Protein AF-A0A920INX7-F1 (afdb_monomer_lite)

Structure (mmCIF, N/CA/C/O backbone):
data_AF-A0A920INX7-F1
#
_entry.id   AF-A0A920INX7-F1
#
loop_
_atom_site.group_PDB
_atom_site.id
_atom_site.type_symbol
_atom_site.label_atom_id
_atom_site.label_alt_id
_atom_site.label_comp_id
_atom_site.label_asym_id
_atom_site.label_entity_id
_atom_site.label_seq_id
_atom_site.pdbx_PDB_ins_code
_atom_site.Cartn_x
_atom_site.Cartn_y
_atom_site.Cartn_z
_atom_site.occupancy
_atom_site.B_iso_or_equiv
_atom_site.auth_seq_id
_atom_site.auth_comp_id
_atom_site.auth_asym_id
_atom_site.auth_atom_id
_atom_site.pdbx_PDB_model_num
ATOM 1 N N . MET A 1 1 ? 13.309 -5.938 12.671 1.00 55.44 1 MET A N 1
ATOM 2 C CA . MET A 1 1 ? 12.929 -5.998 11.240 1.00 55.44 1 MET A CA 1
ATOM 3 C C . MET A 1 1 ? 14.194 -6.016 10.384 1.00 55.44 1 MET A C 1
ATOM 5 O O . MET A 1 1 ? 15.091 -5.231 10.662 1.00 55.44 1 MET A O 1
ATOM 9 N N . SER A 1 2 ? 14.327 -6.936 9.421 1.00 56.81 2 SER A N 1
ATOM 10 C CA . SER A 1 2 ? 15.466 -6.949 8.482 1.00 56.81 2 SER A CA 1
ATOM 11 C C . SER A 1 2 ? 15.243 -5.915 7.378 1.00 56.81 2 SER A C 1
ATOM 13 O O . SER A 1 2 ? 14.192 -5.948 6.739 1.00 56.81 2 SER A O 1
ATOM 15 N N . ASP A 1 3 ? 16.216 -5.042 7.141 1.00 67.50 3 ASP A N 1
ATOM 16 C CA . ASP A 1 3 ? 16.155 -4.001 6.107 1.00 67.50 3 ASP A CA 1
ATOM 17 C C . ASP A 1 3 ? 16.361 -4.604 4.696 1.00 67.50 3 ASP A C 1
ATOM 19 O O . ASP A 1 3 ? 17.246 -5.445 4.492 1.00 67.50 3 ASP A O 1
ATOM 23 N N . LEU A 1 4 ? 15.524 -4.229 3.721 1.00 61.97 4 LEU A N 1
ATOM 24 C CA . LEU A 1 4 ? 15.579 -4.727 2.340 1.00 61.97 4 LEU A CA 1
ATOM 25 C C . LEU A 1 4 ? 16.306 -3.718 1.446 1.00 61.97 4 LEU A C 1
ATOM 27 O O . LEU A 1 4 ? 15.807 -2.627 1.184 1.00 61.97 4 LEU A O 1
ATOM 31 N N . ARG A 1 5 ? 17.442 -4.117 0.863 1.00 67.44 5 ARG A N 1
ATOM 32 C CA . ARG A 1 5 ? 18.129 -3.295 -0.141 1.00 67.44 5 ARG A CA 1
ATOM 33 C C . ARG A 1 5 ? 17.500 -3.492 -1.513 1.00 67.44 5 ARG A C 1
ATOM 35 O O . ARG A 1 5 ? 17.738 -4.498 -2.182 1.00 67.44 5 ARG A O 1
ATOM 42 N N . PHE A 1 6 ? 16.749 -2.490 -1.962 1.00 66.12 6 PHE A N 1
ATOM 43 C CA . PHE A 1 6 ? 16.072 -2.514 -3.261 1.00 66.12 6 PHE A CA 1
ATOM 44 C C . PHE A 1 6 ? 17.027 -2.554 -4.463 1.00 66.12 6 PHE A C 1
ATOM 46 O O . PHE A 1 6 ? 16.656 -3.117 -5.489 1.00 66.12 6 PHE A O 1
ATOM 53 N N . HIS A 1 7 ? 18.250 -2.019 -4.349 1.00 64.44 7 HIS A N 1
ATOM 54 C CA . HIS A 1 7 ? 19.243 -2.080 -5.432 1.00 64.44 7 HIS A CA 1
ATOM 55 C C . HIS A 1 7 ? 19.757 -3.502 -5.682 1.00 64.44 7 HIS A C 1
ATOM 57 O O . HIS A 1 7 ? 19.948 -3.889 -6.828 1.00 64.44 7 HIS A O 1
ATOM 63 N N . THR A 1 8 ? 19.953 -4.291 -4.620 1.00 72.38 8 THR A N 1
ATOM 64 C CA . THR A 1 8 ? 20.521 -5.646 -4.716 1.00 72.38 8 THR A CA 1
ATOM 65 C C . THR A 1 8 ? 19.475 -6.749 -4.600 1.00 72.38 8 THR A C 1
ATOM 67 O O . THR A 1 8 ? 19.836 -7.914 -4.661 1.00 72.38 8 THR A O 1
ATOM 70 N N . HIS A 1 9 ? 18.199 -6.408 -4.388 1.00 68.94 9 HIS A N 1
ATOM 71 C CA . HIS A 1 9 ? 17.111 -7.364 -4.145 1.00 68.94 9 HIS A CA 1
ATOM 72 C C . HIS A 1 9 ? 17.380 -8.342 -2.984 1.00 68.94 9 HIS A C 1
ATOM 74 O O . HIS A 1 9 ? 16.836 -9.443 -2.948 1.00 68.94 9 HIS A O 1
ATOM 80 N N . CYS A 1 10 ? 18.188 -7.923 -2.004 1.00 73.50 10 CYS A N 1
ATOM 81 C CA . CYS A 1 10 ? 18.609 -8.765 -0.884 1.00 73.50 10 CYS A CA 1
ATOM 82 C C . CYS A 1 10 ? 18.267 -8.115 0.453 1.00 73.50 10 CYS A C 1
ATOM 84 O O . CYS A 1 10 ? 18.368 -6.895 0.617 1.00 73.50 10 CYS A O 1
ATOM 86 N N . ARG A 1 11 ? 17.924 -8.948 1.437 1.00 75.69 11 ARG A N 1
ATOM 87 C CA . ARG A 1 11 ? 17.850 -8.523 2.838 1.00 75.69 11 ARG A CA 1
ATOM 88 C C . ARG A 1 11 ? 19.258 -8.246 3.363 1.00 75.69 11 ARG A C 1
ATOM 90 O O . ARG A 1 11 ? 20.213 -8.924 2.980 1.00 75.69 11 ARG A O 1
ATOM 97 N N . ARG A 1 12 ? 19.395 -7.251 4.232 1.00 75.06 12 ARG A N 1
ATOM 98 C CA . ARG A 1 12 ? 20.608 -7.063 5.032 1.00 75.06 12 ARG A CA 1
ATOM 99 C C . ARG A 1 12 ? 20.649 -8.126 6.128 1.00 75.06 12 ARG A C 1
ATOM 101 O O . ARG A 1 12 ? 19.609 -8.551 6.625 1.00 75.06 12 ARG A O 1
ATOM 108 N N . SER A 1 13 ? 21.857 -8.554 6.483 1.00 78.56 13 SER A N 1
ATOM 109 C CA . SER A 1 13 ? 22.101 -9.396 7.661 1.00 78.56 13 SER A CA 1
ATOM 110 C C . SER A 1 13 ? 21.784 -8.653 8.961 1.00 78.56 13 SER A C 1
ATOM 112 O O . SER A 1 13 ? 21.470 -9.269 9.973 1.00 78.56 13 SER A O 1
ATOM 114 N N . GLU A 1 14 ? 21.851 -7.325 8.923 1.00 81.12 14 GLU A N 1
ATOM 115 C CA . GLU A 1 14 ? 21.532 -6.447 10.038 1.00 81.12 14 GLU A CA 1
ATOM 116 C C . GLU A 1 14 ? 20.017 -6.354 10.244 1.00 81.12 14 GLU A C 1
ATOM 118 O O . GLU A 1 14 ? 19.230 -6.196 9.304 1.00 81.12 14 GLU A O 1
ATOM 123 N N . THR A 1 15 ? 19.606 -6.406 11.507 1.00 83.88 1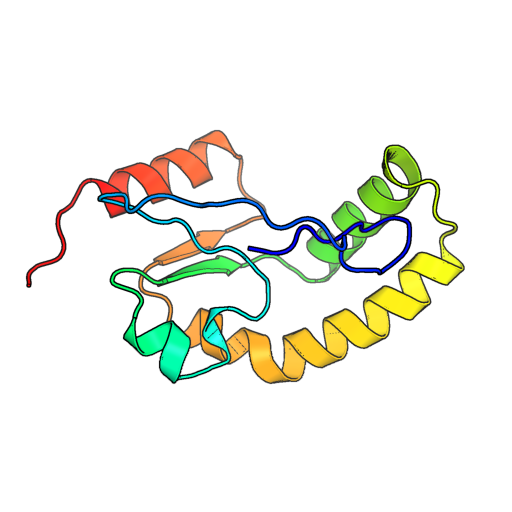5 THR A N 1
ATOM 124 C CA . THR A 1 15 ? 18.223 -6.181 11.920 1.00 83.88 15 THR A CA 1
ATOM 125 C C . THR A 1 15 ? 18.110 -4.882 12.694 1.00 83.88 15 THR A C 1
ATOM 127 O O . THR A 1 15 ? 18.920 -4.613 13.578 1.00 83.88 15 THR A O 1
ATOM 130 N N . VAL A 1 16 ? 17.052 -4.124 12.431 1.00 85.56 16 VAL A N 1
ATOM 131 C CA . VAL A 1 16 ? 16.685 -2.953 13.228 1.00 85.56 16 VAL A CA 1
ATOM 132 C C . VAL A 1 16 ? 15.748 -3.392 14.348 1.00 85.56 16 VAL A C 1
ATOM 134 O O . VAL A 1 16 ? 14.740 -4.062 14.087 1.00 85.56 16 VAL A O 1
ATOM 137 N N . ASN A 1 17 ? 16.077 -3.034 15.589 1.00 88.69 17 ASN A N 1
ATOM 138 C CA . ASN A 1 17 ? 15.167 -3.202 16.716 1.00 88.69 17 ASN A CA 1
ATOM 139 C C . ASN A 1 17 ? 14.099 -2.102 16.674 1.00 88.69 17 ASN A C 1
ATOM 141 O O . ASN A 1 17 ? 14.440 -0.922 16.619 1.00 88.69 17 ASN A O 1
ATOM 145 N N . ILE A 1 18 ? 12.824 -2.488 16.707 1.00 88.44 18 ILE A N 1
ATOM 146 C CA . ILE A 1 18 ? 11.702 -1.548 16.766 1.00 88.44 18 ILE A CA 1
ATOM 147 C C . ILE A 1 18 ? 11.067 -1.712 18.148 1.00 88.44 18 ILE A C 1
ATOM 149 O O . ILE A 1 18 ? 10.483 -2.765 18.407 1.00 88.44 18 ILE A O 1
ATOM 153 N N . PRO A 1 19 ? 11.219 -0.733 19.061 1.00 90.94 19 PRO A N 1
ATOM 154 C CA . PRO A 1 19 ? 10.585 -0.808 20.370 1.00 90.94 19 PRO A CA 1
ATOM 155 C C . PRO A 1 19 ? 9.065 -0.718 20.221 1.00 90.94 19 PRO A C 1
ATOM 157 O O . PRO A 1 19 ? 8.570 -0.164 19.240 1.00 90.94 19 PRO A O 1
ATOM 160 N N . ALA A 1 20 ? 8.335 -1.218 21.217 1.00 92.69 20 ALA A N 1
ATOM 161 C CA . ALA A 1 20 ? 6.888 -1.057 21.268 1.00 92.69 20 ALA A CA 1
ATOM 162 C C . ALA A 1 20 ? 6.501 0.431 21.183 1.00 92.69 20 ALA A C 1
ATOM 164 O O . ALA A 1 20 ? 7.161 1.298 21.765 1.00 92.69 20 ALA A O 1
ATOM 165 N N . ARG A 1 21 ? 5.442 0.713 20.427 1.00 92.88 21 ARG A N 1
ATOM 166 C CA . ARG A 1 21 ? 4.862 2.044 20.229 1.00 92.88 21 ARG A CA 1
ATOM 167 C C . ARG A 1 21 ? 3.353 1.934 20.364 1.00 92.88 21 ARG A C 1
ATOM 169 O O . ARG A 1 21 ? 2.799 0.876 20.089 1.00 92.88 21 ARG A O 1
ATOM 176 N N . GLU A 1 22 ? 2.718 3.036 20.745 1.00 90.69 22 GLU A N 1
ATOM 177 C CA . GLU A 1 22 ? 1.255 3.136 20.775 1.00 90.69 22 GLU A CA 1
ATOM 178 C C . GLU A 1 22 ? 0.649 2.928 19.382 1.00 90.69 22 GLU A C 1
ATOM 180 O O . GLU A 1 22 ? -0.379 2.275 19.252 1.00 90.69 22 GLU A O 1
ATOM 185 N N . THR A 1 23 ? 1.335 3.413 18.342 1.00 89.62 23 THR A N 1
ATOM 186 C CA . THR A 1 23 ? 0.907 3.286 16.946 1.00 89.62 23 THR A CA 1
ATOM 187 C C . THR A 1 23 ? 2.034 2.719 16.092 1.00 89.62 23 THR A C 1
ATOM 189 O O . THR A 1 23 ? 3.182 3.170 16.172 1.00 89.62 23 THR A O 1
ATOM 192 N N . ILE A 1 24 ? 1.698 1.753 15.234 1.00 91.88 24 ILE A N 1
ATOM 193 C CA . ILE A 1 24 ? 2.586 1.193 14.212 1.00 91.88 24 ILE A CA 1
ATOM 194 C C . ILE A 1 24 ? 1.908 1.366 12.855 1.00 91.88 24 ILE A C 1
ATOM 196 O O . ILE A 1 24 ? 0.807 0.869 12.644 1.00 91.88 24 ILE A O 1
ATOM 200 N N . LEU A 1 25 ? 2.586 2.042 11.926 1.00 92.50 25 LEU A N 1
ATOM 201 C CA . LEU A 1 25 ? 2.179 2.073 10.526 1.00 92.50 25 LEU A CA 1
ATOM 202 C C . LEU A 1 25 ? 2.870 0.928 9.786 1.00 92.50 25 LEU A C 1
ATOM 204 O O . LEU A 1 25 ? 4.097 0.912 9.667 1.00 92.50 25 LEU A O 1
ATOM 208 N N . LEU A 1 26 ? 2.078 -0.020 9.296 1.00 92.38 26 LEU A N 1
ATOM 209 C CA . LEU A 1 26 ? 2.549 -1.101 8.442 1.00 92.38 26 LEU A CA 1
ATOM 210 C C . LEU A 1 26 ? 2.139 -0.808 6.997 1.00 92.38 26 LEU A C 1
ATOM 212 O O . LEU A 1 26 ? 0.953 -0.771 6.686 1.00 92.38 26 LEU A O 1
ATOM 216 N N . GLU A 1 27 ? 3.122 -0.611 6.121 1.00 92.31 27 GLU A N 1
ATOM 217 C CA . GLU A 1 27 ? 2.904 -0.334 4.699 1.00 92.31 27 GLU A CA 1
ATOM 218 C C . GLU A 1 27 ? 3.371 -1.495 3.817 1.00 92.31 27 GLU A C 1
ATOM 220 O O . GLU A 1 27 ? 4.257 -2.273 4.187 1.00 92.31 27 GLU A O 1
ATOM 225 N N . GLY A 1 28 ? 2.739 -1.625 2.652 1.00 89.81 28 GLY A N 1
ATOM 226 C CA . GLY A 1 28 ? 3.169 -2.535 1.603 1.00 89.81 28 GLY A CA 1
ATOM 227 C C . GLY A 1 28 ? 2.008 -3.083 0.782 1.00 89.81 28 GLY A C 1
ATOM 228 O O . GLY A 1 28 ? 0.903 -3.292 1.277 1.00 89.81 28 GLY A O 1
ATOM 229 N N . ILE A 1 29 ? 2.291 -3.396 -0.482 1.00 88.75 29 ILE A N 1
ATOM 230 C CA . ILE A 1 29 ? 1.288 -3.803 -1.482 1.00 88.75 29 ILE A CA 1
ATOM 231 C C . ILE A 1 29 ? 0.532 -5.107 -1.165 1.00 88.75 29 ILE A C 1
ATOM 233 O O . ILE A 1 29 ? -0.479 -5.375 -1.797 1.00 88.75 29 ILE A O 1
ATOM 237 N N . LEU A 1 30 ? 1.019 -5.925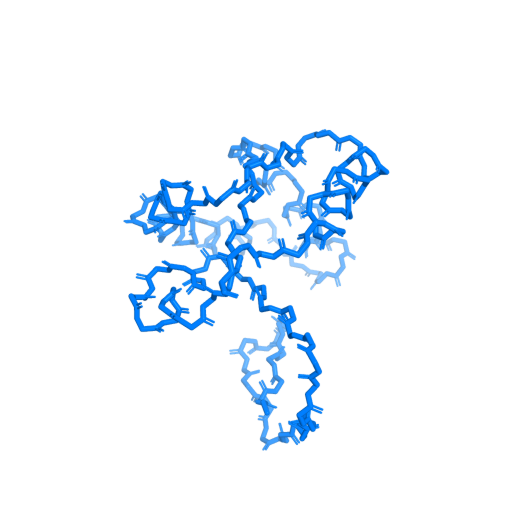 -0.221 1.00 88.00 30 LEU A N 1
ATOM 238 C CA . LEU A 1 30 ? 0.422 -7.220 0.145 1.00 88.00 30 LEU A CA 1
ATOM 239 C C . LEU A 1 30 ? 0.182 -7.383 1.654 1.00 88.00 30 LEU A C 1
ATOM 241 O O . LEU A 1 30 ? -0.077 -8.496 2.117 1.00 88.00 30 LEU A O 1
ATOM 245 N N . VAL A 1 31 ? 0.289 -6.305 2.440 1.00 87.69 31 VAL A N 1
ATOM 246 C CA . VAL A 1 31 ? 0.131 -6.361 3.907 1.00 87.69 31 VAL A CA 1
ATOM 247 C C . VAL A 1 31 ? -1.213 -6.972 4.286 1.00 87.69 31 VAL A C 1
ATOM 249 O O . VAL A 1 31 ? -1.283 -7.868 5.124 1.00 87.69 31 VAL A O 1
ATOM 252 N N . ALA A 1 32 ? -2.268 -6.545 3.599 1.00 86.75 32 ALA A N 1
ATOM 253 C CA . ALA A 1 32 ? -3.613 -7.018 3.847 1.00 86.75 32 ALA A CA 1
ATOM 254 C C . ALA A 1 32 ? -3.968 -8.293 3.076 1.00 86.75 32 ALA A C 1
ATOM 256 O O . ALA A 1 32 ? -5.104 -8.724 3.158 1.00 86.75 32 ALA A O 1
ATOM 257 N N . CYS A 1 33 ? -3.062 -8.957 2.353 1.00 86.56 33 CYS A N 1
ATOM 258 C CA . CYS A 1 33 ? -3.415 -10.204 1.656 1.00 86.56 33 CYS A CA 1
ATOM 259 C C . CYS A 1 33 ? -3.488 -11.401 2.613 1.00 86.56 33 CYS A C 1
ATOM 261 O O . CYS A 1 33 ? -4.221 -12.360 2.359 1.00 86.56 33 CYS A O 1
ATOM 263 N N . ARG A 1 34 ? -2.771 -11.346 3.741 1.00 87.00 34 ARG A N 1
ATOM 264 C CA . ARG A 1 34 ? -2.810 -12.399 4.758 1.00 87.00 34 ARG A CA 1
ATOM 265 C C . ARG A 1 34 ? -3.830 -12.076 5.848 1.00 87.00 34 ARG A C 1
ATOM 267 O O . ARG A 1 34 ? -3.803 -10.999 6.435 1.00 87.00 34 ARG A O 1
ATOM 274 N N . ALA A 1 35 ? -4.701 -13.039 6.145 1.00 87.81 35 ALA A N 1
ATOM 275 C CA . ALA A 1 35 ? -5.761 -12.876 7.139 1.00 87.81 35 ALA A CA 1
ATOM 276 C C . ALA A 1 35 ? -5.235 -12.627 8.561 1.00 87.81 35 ALA A C 1
ATOM 278 O O . ALA A 1 35 ? -5.846 -11.870 9.307 1.00 87.81 35 ALA A O 1
ATOM 279 N N . ASP A 1 36 ? -4.099 -13.227 8.921 1.00 90.31 36 ASP A N 1
ATOM 280 C CA . ASP A 1 36 ? -3.469 -13.042 10.230 1.00 90.31 36 ASP A CA 1
ATOM 281 C C . ASP A 1 36 ? -2.968 -11.608 10.435 1.00 90.31 36 ASP A C 1
ATOM 283 O O . ASP A 1 36 ? -3.181 -11.038 11.497 1.00 90.31 36 ASP A O 1
ATOM 287 N N . LEU A 1 37 ? -2.372 -10.996 9.409 1.00 89.81 37 LEU A N 1
ATOM 288 C CA . LEU A 1 37 ? -1.959 -9.593 9.453 1.00 89.81 37 LEU A CA 1
ATOM 289 C C . LEU A 1 37 ? -3.160 -8.647 9.476 1.00 89.81 37 LEU A C 1
ATOM 291 O O . LEU A 1 37 ? -3.161 -7.700 10.257 1.00 89.81 37 LEU A O 1
ATOM 295 N N . ARG A 1 38 ? -4.198 -8.921 8.674 1.00 88.81 38 ARG A N 1
ATOM 296 C CA . ARG A 1 38 ? -5.439 -8.128 8.700 1.00 88.81 38 ARG A CA 1
ATOM 297 C C . ARG A 1 38 ? -6.094 -8.138 10.080 1.00 88.81 38 ARG A C 1
ATOM 299 O O . ARG A 1 38 ? -6.527 -7.095 10.545 1.00 88.81 38 ARG A O 1
ATOM 306 N N . ALA A 1 39 ? -6.134 -9.290 10.747 1.00 90.44 39 ALA A N 1
ATOM 307 C CA . ALA A 1 39 ? -6.744 -9.4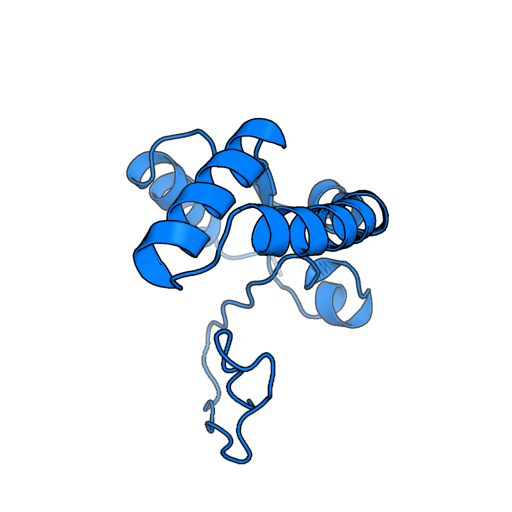21 12.070 1.00 90.44 39 ALA A CA 1
ATOM 308 C C . ALA A 1 39 ? -6.011 -8.631 13.172 1.00 90.44 39 ALA A C 1
ATOM 310 O O . ALA A 1 39 ? -6.603 -8.353 14.211 1.00 90.44 39 ALA A O 1
ATOM 311 N N . LEU A 1 40 ? -4.738 -8.281 12.958 1.00 92.06 40 LEU A N 1
ATOM 312 C CA . LEU A 1 40 ? -3.956 -7.443 13.872 1.00 92.06 40 LEU A CA 1
ATOM 313 C C . 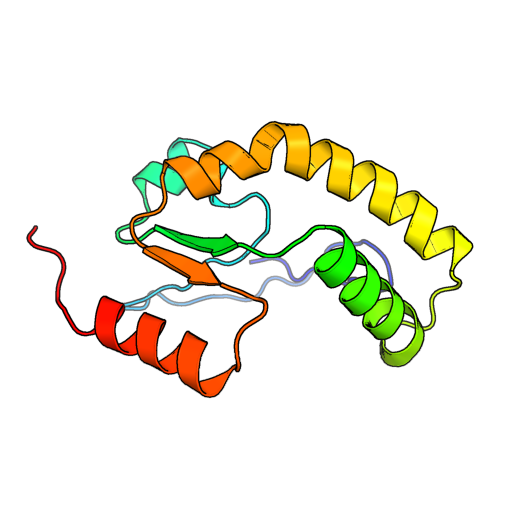LEU A 1 40 ? -4.158 -5.943 13.627 1.00 92.06 40 LEU A C 1
ATOM 315 O O . LEU A 1 40 ? -3.756 -5.142 14.467 1.00 92.06 40 LEU A O 1
ATOM 319 N N . ALA A 1 41 ? -4.717 -5.551 12.482 1.00 90.88 41 ALA A N 1
ATOM 320 C CA . ALA A 1 41 ? -4.914 -4.151 12.153 1.00 90.88 41 ALA A CA 1
ATOM 321 C C . ALA A 1 41 ? -6.137 -3.592 12.894 1.00 90.88 41 ALA A C 1
ATOM 323 O O . ALA A 1 41 ? -7.240 -4.131 12.813 1.00 90.88 41 ALA A O 1
ATOM 324 N N . ASP A 1 42 ? -5.950 -2.471 13.591 1.00 93.25 42 ASP A N 1
ATOM 325 C CA . ASP A 1 42 ? -7.069 -1.677 14.112 1.00 93.25 42 ASP A CA 1
ATOM 326 C C . ASP A 1 42 ? -7.731 -0.837 13.018 1.00 93.25 42 ASP A C 1
ATOM 328 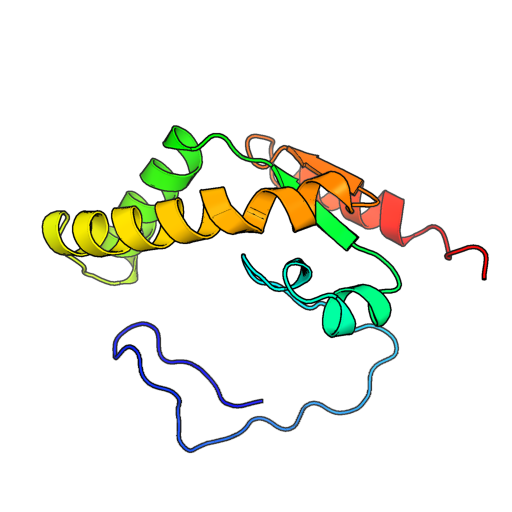O O . ASP A 1 42 ? -8.899 -0.477 13.141 1.00 93.25 42 ASP A O 1
ATOM 332 N N . ARG A 1 43 ? -6.955 -0.501 11.980 1.00 92.44 43 ARG A N 1
ATOM 333 C CA . ARG A 1 43 ? -7.344 0.301 10.822 1.00 92.44 43 ARG A CA 1
ATOM 334 C C . ARG A 1 43 ? -6.647 -0.234 9.577 1.00 92.44 43 ARG A C 1
ATOM 336 O O . ARG A 1 43 ? -5.424 -0.389 9.585 1.00 92.44 43 ARG A O 1
ATOM 343 N N . LEU A 1 44 ? -7.397 -0.452 8.506 1.00 93.94 44 LEU A N 1
ATOM 344 C CA . LEU A 1 44 ? -6.883 -0.763 7.180 1.00 93.94 44 LEU A CA 1
ATOM 345 C C . LEU A 1 44 ? -7.215 0.383 6.221 1.00 93.94 44 LEU A C 1
ATOM 347 O O . LEU A 1 44 ? -8.377 0.668 5.948 1.00 93.94 44 LEU A O 1
ATOM 351 N N . ILE A 1 45 ? -6.176 1.040 5.708 1.00 94.94 45 ILE A N 1
ATOM 352 C CA . ILE A 1 45 ? -6.293 2.127 4.732 1.00 94.94 45 ILE A CA 1
ATOM 353 C C . ILE A 1 45 ? -5.715 1.638 3.407 1.00 94.94 45 ILE A C 1
ATOM 355 O O . ILE A 1 45 ? -4.582 1.150 3.370 1.00 94.94 45 ILE A O 1
ATOM 359 N N . PHE A 1 46 ? -6.471 1.789 2.325 1.00 95.31 46 PHE A N 1
ATOM 360 C CA . PHE A 1 46 ? -6.042 1.429 0.978 1.00 95.31 46 PHE A CA 1
ATOM 361 C C . PHE A 1 46 ? -5.893 2.678 0.106 1.00 95.31 46 PHE A C 1
ATOM 363 O O . PHE A 1 46 ? -6.758 3.548 0.101 1.00 95.31 46 PHE A O 1
ATOM 370 N N . VAL A 1 47 ? -4.790 2.775 -0.638 1.00 95.81 47 VAL A N 1
ATOM 371 C CA . VAL A 1 47 ? -4.552 3.878 -1.580 1.00 95.81 47 VAL A CA 1
ATOM 372 C C . VAL A 1 47 ? -4.840 3.371 -2.990 1.00 95.81 47 VAL A C 1
ATOM 374 O O . VAL A 1 47 ? -4.006 2.689 -3.591 1.00 95.81 47 VAL A O 1
ATOM 377 N N . ALA A 1 48 ? -6.028 3.682 -3.503 1.00 94.81 48 ALA A N 1
ATOM 378 C CA . ALA A 1 48 ? -6.463 3.287 -4.835 1.00 94.81 48 ALA A CA 1
ATOM 379 C C . ALA A 1 48 ? -5.794 4.182 -5.880 1.00 94.81 48 ALA A C 1
ATOM 381 O O . ALA A 1 48 ? -5.761 5.400 -5.755 1.00 94.81 48 ALA A O 1
ATOM 382 N N . THR A 1 49 ? -5.192 3.603 -6.914 1.00 94.88 49 THR A N 1
ATOM 383 C CA . THR A 1 49 ? -4.554 4.387 -7.980 1.00 94.88 49 THR A CA 1
ATOM 384 C C . THR A 1 49 ? -4.606 3.612 -9.281 1.00 94.88 49 THR A C 1
ATOM 386 O O . THR A 1 49 ? -4.250 2.428 -9.316 1.00 94.88 49 THR A O 1
ATOM 389 N N . ASP A 1 50 ? -4.996 4.298 -10.355 1.00 94.75 50 ASP A N 1
ATOM 390 C CA . ASP A 1 50 ? -5.053 3.717 -11.692 1.00 94.75 50 ASP A CA 1
ATOM 391 C C . ASP A 1 50 ? -3.717 3.072 -12.102 1.00 94.75 50 ASP A C 1
ATOM 393 O O . ASP A 1 50 ? -2.624 3.561 -11.785 1.00 94.75 50 ASP A O 1
ATOM 397 N N . VAL A 1 51 ? -3.811 1.950 -12.816 1.00 94.56 51 VAL A N 1
ATOM 398 C CA . VAL A 1 51 ? -2.662 1.140 -13.233 1.00 94.56 51 VAL A CA 1
ATOM 399 C C . VAL A 1 51 ? -1.665 1.929 -14.084 1.00 94.56 51 VAL A C 1
ATOM 401 O O . VAL A 1 51 ? -0.457 1.794 -13.872 1.00 94.56 51 VAL A O 1
ATOM 404 N N . ALA A 1 52 ? -2.131 2.804 -14.981 1.00 96.44 52 ALA A N 1
ATOM 405 C CA . ALA A 1 52 ? -1.260 3.609 -15.834 1.00 96.44 52 ALA A CA 1
ATOM 406 C C . ALA A 1 52 ? -0.519 4.679 -15.019 1.00 96.44 52 ALA A C 1
ATOM 408 O O . ALA A 1 52 ? 0.670 4.937 -15.240 1.00 96.44 52 ALA A O 1
ATOM 409 N N . LEU A 1 53 ? -1.180 5.263 -14.017 1.00 96.44 53 LEU A N 1
ATOM 410 C CA . LEU A 1 53 ? -0.540 6.216 -13.111 1.00 96.44 53 LEU A CA 1
ATOM 411 C C . LEU A 1 53 ? 0.487 5.529 -12.195 1.00 96.44 53 LEU A C 1
ATOM 413 O O . LEU A 1 53 ? 1.596 6.039 -12.019 1.00 96.44 53 LEU A O 1
ATOM 417 N N . ARG A 1 54 ? 0.175 4.344 -11.653 1.00 95.62 54 ARG A N 1
ATOM 418 C CA . ARG A 1 54 ? 1.135 3.549 -10.862 1.00 95.62 54 ARG A CA 1
ATOM 419 C C . ARG A 1 54 ? 2.356 3.150 -11.693 1.00 95.62 54 ARG A C 1
ATOM 421 O O . ARG A 1 54 ? 3.485 3.260 -11.204 1.00 95.62 54 ARG A O 1
ATOM 428 N N . HIS A 1 55 ? 2.140 2.715 -12.936 1.00 97.00 55 HIS A N 1
ATOM 429 C CA . HIS A 1 55 ? 3.209 2.345 -13.867 1.00 97.00 55 HIS A CA 1
ATOM 430 C C . HIS A 1 55 ? 4.107 3.538 -14.192 1.00 97.00 55 HIS A C 1
ATOM 432 O O . HIS A 1 55 ? 5.317 3.455 -13.982 1.00 97.00 55 HIS A O 1
ATOM 438 N N . SER A 1 56 ? 3.532 4.676 -14.592 1.00 97.50 56 SER A N 1
ATOM 439 C CA . SER A 1 56 ? 4.308 5.870 -14.955 1.00 97.50 56 SER A CA 1
ATOM 440 C C . SER A 1 56 ? 5.149 6.398 -13.788 1.00 97.50 56 SER A C 1
ATOM 442 O O . SER A 1 56 ? 6.354 6.617 -13.943 1.00 97.50 56 SER A O 1
ATOM 444 N N . ARG A 1 57 ? 4.567 6.494 -12.582 1.00 96.31 57 ARG A N 1
ATOM 445 C CA . ARG A 1 57 ? 5.296 6.863 -11.354 1.00 96.31 57 ARG A CA 1
ATOM 446 C C . ARG A 1 57 ? 6.435 5.890 -11.062 1.00 96.31 57 ARG A C 1
ATOM 448 O O . ARG A 1 57 ? 7.522 6.302 -10.652 1.00 96.31 57 ARG A O 1
ATOM 455 N N . ARG A 1 58 ? 6.214 4.593 -11.284 1.00 95.75 58 ARG A N 1
ATOM 456 C CA . ARG A 1 58 ? 7.242 3.573 -11.085 1.00 95.75 58 ARG A CA 1
ATOM 457 C C . ARG A 1 58 ? 8.381 3.690 -12.088 1.00 95.75 58 ARG A C 1
ATOM 459 O O . ARG A 1 58 ? 9.528 3.588 -11.657 1.00 95.75 58 ARG A O 1
ATOM 466 N N . VAL A 1 59 ? 8.079 3.859 -13.3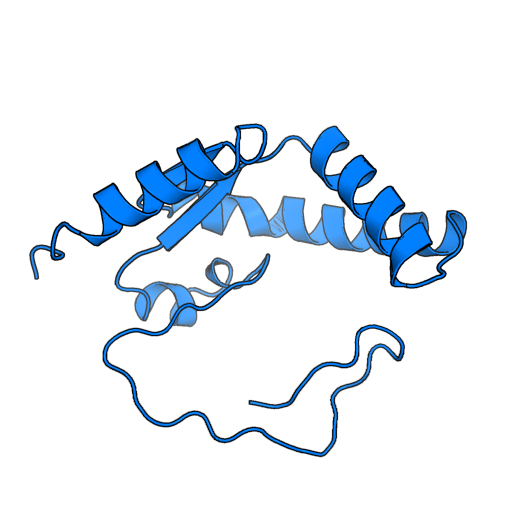74 1.00 97.50 59 VAL A N 1
ATOM 467 C CA . VAL A 1 59 ? 9.091 4.024 -14.425 1.00 97.50 59 VAL A CA 1
ATOM 468 C C . VAL A 1 59 ? 9.971 5.220 -14.093 1.00 97.50 59 VAL A C 1
ATOM 470 O O . VAL A 1 59 ? 11.187 5.060 -13.994 1.00 97.50 59 VAL A O 1
ATOM 473 N N . TYR A 1 60 ? 9.356 6.368 -13.800 1.00 97.31 60 TYR A N 1
ATOM 474 C CA . TYR A 1 60 ? 10.072 7.582 -13.422 1.00 97.31 60 TYR A CA 1
ATOM 475 C C . TYR A 1 60 ? 11.001 7.347 -12.220 1.00 97.31 60 TYR A C 1
ATOM 477 O O . TYR A 1 60 ? 12.212 7.550 -12.313 1.00 97.31 60 TYR A O 1
ATOM 485 N N . ARG A 1 61 ? 10.468 6.828 -11.108 1.00 95.56 61 ARG A N 1
ATOM 486 C CA . ARG A 1 61 ? 11.250 6.558 -9.893 1.00 95.56 61 ARG A CA 1
ATOM 487 C C . ARG A 1 61 ? 12.394 5.570 -10.140 1.00 95.56 61 ARG A C 1
ATOM 489 O O . ARG A 1 61 ? 13.524 5.797 -9.717 1.00 95.56 61 ARG A O 1
ATOM 496 N N . ASP A 1 62 ? 12.120 4.441 -10.793 1.00 95.38 62 ASP A N 1
ATOM 497 C CA . ASP A 1 62 ? 13.123 3.391 -10.982 1.00 95.38 62 ASP A CA 1
ATOM 498 C C . ASP A 1 62 ? 14.228 3.819 -11.976 1.00 95.38 62 ASP A C 1
ATOM 500 O O . ASP A 1 62 ? 15.374 3.395 -11.810 1.00 95.38 62 ASP A O 1
ATOM 504 N N . GLN A 1 63 ? 13.933 4.697 -12.941 1.00 96.00 63 GLN A N 1
ATOM 505 C CA . GLN A 1 63 ? 14.947 5.304 -13.813 1.00 96.00 63 GLN A CA 1
ATOM 506 C C . GLN A 1 63 ? 15.778 6.360 -13.075 1.00 96.00 63 GLN A C 1
ATOM 508 O O . GLN A 1 63 ? 17.005 6.264 -13.051 1.00 96.00 63 GLN A O 1
ATOM 513 N N . HIS A 1 64 ? 15.126 7.340 -12.444 1.00 96.06 64 HIS A N 1
ATOM 514 C CA . HIS A 1 64 ? 15.802 8.519 -11.897 1.00 96.06 64 HIS A CA 1
ATOM 515 C C . HIS A 1 64 ? 16.453 8.290 -10.529 1.00 96.06 64 HIS A C 1
ATOM 517 O O . HIS A 1 64 ? 17.516 8.844 -10.263 1.00 96.06 64 HIS A O 1
ATOM 523 N N . GLU A 1 65 ? 15.862 7.460 -9.668 1.00 93.25 65 GLU A N 1
ATOM 524 C CA . GLU A 1 65 ? 16.360 7.244 -8.299 1.00 93.25 65 GLU A CA 1
ATOM 525 C C . GLU A 1 65 ? 17.136 5.932 -8.151 1.00 93.25 65 GLU A C 1
ATOM 527 O O . GLU A 1 65 ? 17.929 5.770 -7.224 1.00 93.25 65 GLU A O 1
ATOM 532 N N . ARG A 1 66 ? 16.897 4.957 -9.040 1.00 90.12 66 ARG A N 1
ATOM 533 C CA . ARG A 1 66 ? 17.484 3.607 -8.938 1.00 90.12 66 ARG A CA 1
ATOM 534 C C . ARG A 1 66 ? 18.376 3.220 -10.112 1.00 90.12 66 ARG A C 1
ATOM 536 O O . ARG A 1 66 ? 18.998 2.160 -10.034 1.00 90.12 66 ARG A O 1
ATOM 543 N N . GLY A 1 67 ? 18.448 4.047 -11.159 1.00 91.94 67 GLY A N 1
ATOM 544 C CA . GLY A 1 67 ? 19.321 3.842 -12.317 1.00 91.94 67 GLY A CA 1
ATOM 545 C C . GLY A 1 67 ? 18.985 2.601 -13.147 1.00 91.94 67 GLY A C 1
ATOM 546 O O . GLY A 1 67 ? 19.888 1.990 -13.716 1.00 91.94 67 GLY A O 1
ATOM 547 N N . ARG A 1 68 ? 17.717 2.170 -13.174 1.00 93.25 68 ARG A N 1
ATOM 548 C CA . ARG A 1 68 ? 17.285 0.978 -13.922 1.00 93.25 68 ARG A CA 1
ATOM 549 C C . ARG A 1 68 ? 16.927 1.321 -15.365 1.00 93.25 68 ARG A C 1
ATOM 551 O O . ARG A 1 68 ? 16.321 2.355 -15.630 1.00 93.25 68 ARG A O 1
ATOM 558 N N . ASP A 1 69 ? 17.232 0.413 -16.287 1.00 96.12 69 ASP A N 1
ATOM 559 C CA . ASP A 1 69 ? 16.743 0.490 -17.663 1.00 96.12 69 ASP A CA 1
ATOM 560 C C . ASP A 1 69 ? 15.256 0.107 -17.759 1.00 96.12 69 ASP A C 1
ATOM 562 O O . ASP A 1 69 ? 14.736 -0.662 -16.944 1.00 96.12 69 ASP A O 1
ATOM 566 N N . LEU A 1 70 ? 14.574 0.621 -18.788 1.00 96.75 70 LEU A N 1
ATOM 567 C CA . LEU A 1 70 ? 13.141 0.393 -18.988 1.00 96.75 70 LEU A CA 1
ATOM 568 C C . LEU A 1 70 ? 12.803 -1.099 -19.113 1.00 96.75 70 LEU A C 1
ATOM 570 O O . LEU A 1 70 ? 11.846 -1.558 -18.502 1.00 96.75 70 LEU A O 1
ATOM 574 N N . ALA A 1 71 ? 13.608 -1.886 -19.831 1.00 96.69 71 ALA A N 1
ATOM 575 C CA . ALA A 1 71 ? 13.322 -3.306 -20.023 1.00 96.69 71 ALA A CA 1
ATOM 576 C C . ALA A 1 71 ? 13.366 -4.087 -18.696 1.00 96.69 71 ALA A C 1
ATOM 578 O O . ALA A 1 71 ? 12.570 -5.002 -18.482 1.00 96.69 71 ALA A O 1
ATOM 579 N N . SER A 1 72 ? 14.278 -3.732 -17.789 1.00 94.38 72 SER A N 1
ATOM 580 C CA . SER A 1 72 ? 14.330 -4.272 -16.427 1.00 94.38 72 SER A CA 1
ATOM 581 C C . SER A 1 72 ? 13.107 -3.885 -15.596 1.00 94.38 72 SER A C 1
ATOM 583 O O . SER A 1 72 ? 12.546 -4.733 -14.895 1.00 94.38 72 SER A O 1
ATOM 585 N N . ILE A 1 73 ? 12.651 -2.636 -15.721 1.00 96.12 73 ILE A N 1
ATOM 586 C CA . ILE A 1 73 ? 11.442 -2.146 -15.049 1.00 96.12 73 ILE A CA 1
ATOM 587 C C . ILE A 1 73 ? 10.210 -2.912 -15.535 1.00 96.12 73 ILE A C 1
ATOM 589 O O . ILE A 1 73 ? 9.471 -3.426 -14.697 1.00 96.12 73 ILE A O 1
ATOM 593 N N . GLU A 1 74 ? 10.032 -3.065 -16.849 1.00 97.06 74 GLU A N 1
ATOM 594 C CA . GLU A 1 74 ? 8.880 -3.767 -17.431 1.00 97.06 74 GLU A CA 1
ATOM 595 C C . GLU A 1 74 ? 8.824 -5.243 -17.018 1.00 97.06 74 GLU A C 1
ATOM 597 O O . GLU A 1 74 ? 7.772 -5.740 -16.613 1.00 97.06 74 GLU A O 1
ATOM 602 N N . ARG A 1 75 ? 9.970 -5.945 -17.018 1.00 94.25 75 ARG A N 1
ATOM 603 C CA . ARG A 1 75 ? 10.036 -7.343 -16.548 1.00 94.25 75 ARG A CA 1
ATOM 604 C C . ARG A 1 75 ? 9.579 -7.488 -15.099 1.00 94.25 75 ARG A C 1
ATOM 606 O O . ARG A 1 75 ? 8.908 -8.461 -14.761 1.00 94.25 75 ARG A O 1
ATOM 613 N N . PHE A 1 76 ? 9.963 -6.554 -14.229 1.00 91.81 76 PHE A N 1
ATOM 614 C CA . PHE A 1 76 ? 9.508 -6.576 -12.841 1.00 91.81 76 PHE A CA 1
ATOM 615 C C . PHE A 1 76 ? 8.034 -6.185 -12.736 1.00 91.81 76 PHE A C 1
ATOM 617 O O . PHE A 1 76 ? 7.297 -6.804 -11.970 1.00 91.81 76 PHE A O 1
ATOM 624 N N . TRP A 1 77 ? 7.624 -5.139 -13.456 1.00 95.00 77 TRP A N 1
ATOM 625 C CA . TRP A 1 77 ? 6.272 -4.600 -13.410 1.00 95.00 77 TRP A CA 1
ATOM 626 C C . TRP A 1 77 ? 5.236 -5.664 -13.737 1.00 95.00 77 TRP A C 1
ATOM 628 O O . TRP A 1 77 ? 4.338 -5.847 -12.926 1.00 95.00 77 TRP A O 1
ATOM 638 N N . ALA A 1 78 ? 5.419 -6.418 -14.825 1.00 94.44 78 ALA A N 1
ATOM 639 C CA . ALA A 1 78 ? 4.496 -7.483 -15.213 1.00 94.44 78 ALA A CA 1
ATOM 640 C C . ALA A 1 78 ? 4.226 -8.454 -14.048 1.00 94.44 78 ALA A C 1
ATOM 642 O O . ALA A 1 78 ? 3.089 -8.639 -13.633 1.00 94.44 78 ALA A O 1
ATOM 643 N N . ARG A 1 79 ? 5.287 -8.967 -13.410 1.00 91.94 79 ARG A N 1
ATOM 644 C CA . ARG A 1 79 ? 5.156 -9.876 -12.260 1.00 91.94 79 ARG A CA 1
ATOM 645 C C . ARG A 1 79 ? 4.497 -9.216 -11.044 1.00 91.94 79 ARG A C 1
ATOM 647 O O . ARG A 1 79 ? 3.771 -9.873 -10.294 1.00 91.94 79 ARG A O 1
ATOM 654 N N . ALA A 1 80 ? 4.822 -7.951 -10.787 1.00 91.62 80 ALA A N 1
ATOM 655 C CA . ALA A 1 80 ? 4.265 -7.208 -9.664 1.00 91.62 80 ALA A CA 1
ATOM 656 C C . ALA A 1 80 ? 2.770 -6.939 -9.860 1.00 91.62 80 ALA A C 1
ATOM 658 O O . ALA A 1 80 ? 2.008 -7.115 -8.914 1.00 91.62 80 ALA A O 1
ATOM 659 N N . GLU A 1 81 ? 2.371 -6.566 -11.074 1.00 93.25 81 GLU A N 1
ATOM 660 C CA . GLU A 1 81 ? 0.981 -6.303 -11.425 1.00 93.25 81 GLU A CA 1
ATOM 661 C C . GLU A 1 81 ? 0.161 -7.589 -11.428 1.00 93.25 81 GLU A C 1
ATOM 663 O O . GLU A 1 81 ? -0.908 -7.597 -10.835 1.00 93.25 81 GLU A O 1
ATOM 668 N N . ASP A 1 82 ? 0.691 -8.701 -11.946 1.00 93.00 82 ASP A N 1
ATOM 669 C CA . ASP A 1 82 ? 0.027 -10.010 -11.852 1.00 93.00 82 ASP A CA 1
ATOM 670 C C . ASP A 1 82 ? -0.255 -10.393 -10.389 1.00 93.00 82 ASP A C 1
ATOM 672 O O . ASP A 1 82 ? -1.331 -10.880 -10.041 1.00 93.00 82 ASP A O 1
ATOM 676 N N . THR A 1 83 ? 0.711 -10.139 -9.499 1.00 91.38 83 THR A N 1
ATOM 677 C CA . THR A 1 83 ? 0.551 -10.411 -8.063 1.00 91.38 83 THR A CA 1
ATOM 678 C C . THR A 1 83 ? -0.476 -9.471 -7.430 1.00 91.38 83 THR A C 1
ATOM 680 O O . THR A 1 83 ? -1.282 -9.902 -6.608 1.00 91.38 83 THR A O 1
ATOM 683 N N . PHE A 1 84 ? -0.458 -8.191 -7.796 1.00 91.50 84 PHE A N 1
ATOM 684 C CA . PHE A 1 84 ? -1.406 -7.209 -7.280 1.00 91.50 84 PHE A CA 1
ATOM 685 C C . PHE A 1 84 ? -2.829 -7.472 -7.782 1.00 91.50 84 PHE A C 1
ATOM 687 O O . PHE A 1 84 ? -3.756 -7.448 -6.986 1.00 91.50 84 PHE A O 1
ATOM 694 N N . ALA A 1 85 ? -3.015 -7.821 -9.051 1.00 89.62 85 ALA A N 1
ATOM 695 C CA . ALA A 1 85 ? -4.316 -8.191 -9.595 1.00 89.62 85 ALA A CA 1
ATOM 696 C C . ALA A 1 85 ? -4.896 -9.438 -8.906 1.00 89.62 85 ALA A C 1
ATOM 698 O O . ALA A 1 85 ? -6.100 -9.516 -8.682 1.00 89.62 85 ALA A O 1
ATOM 699 N N . ALA A 1 86 ? -4.044 -10.398 -8.529 1.00 89.81 86 ALA A N 1
ATOM 700 C CA . ALA A 1 86 ? -4.480 -11.618 -7.855 1.00 89.81 86 ALA A CA 1
ATOM 701 C C . ALA A 1 86 ? -4.855 -11.419 -6.375 1.00 89.81 86 ALA A C 1
ATOM 703 O O . ALA A 1 86 ? -5.684 -12.164 -5.858 1.00 89.81 86 ALA A O 1
ATOM 704 N N . TRP A 1 87 ? -4.224 -10.469 -5.675 1.00 88.19 87 TRP A N 1
ATOM 705 C CA . TRP A 1 87 ? -4.314 -10.393 -4.208 1.00 88.19 87 TRP A CA 1
ATOM 706 C C . TRP A 1 87 ? -4.630 -9.008 -3.643 1.00 88.19 87 TRP A C 1
ATOM 708 O O . TRP A 1 87 ? -5.051 -8.905 -2.491 1.00 88.19 87 TRP A O 1
ATOM 718 N N . GLY A 1 88 ? -4.404 -7.950 -4.415 1.00 84.06 88 GLY A N 1
ATOM 719 C CA . GLY A 1 88 ? -4.551 -6.557 -4.003 1.00 84.06 88 GLY A CA 1
ATOM 720 C C . GLY A 1 88 ? -5.998 -6.161 -3.735 1.00 84.06 88 GLY A C 1
ATOM 721 O O . GLY A 1 88 ? -6.238 -5.383 -2.817 1.00 84.06 88 GLY A O 1
ATOM 722 N N . THR A 1 89 ? -6.963 -6.763 -4.437 1.00 83.31 89 THR A N 1
ATOM 723 C CA . THR A 1 89 ? -8.398 -6.508 -4.218 1.00 83.31 89 THR A CA 1
ATOM 724 C C . THR A 1 89 ? -8.840 -6.853 -2.797 1.00 83.31 89 THR A C 1
ATOM 726 O O . THR A 1 89 ? -9.680 -6.161 -2.240 1.00 83.31 89 THR A O 1
ATOM 729 N N . LEU A 1 90 ? -8.205 -7.836 -2.142 1.00 86.38 90 LEU A N 1
ATOM 730 C CA . LEU A 1 90 ? -8.487 -8.170 -0.739 1.00 86.38 90 LEU A CA 1
ATOM 731 C C . LEU A 1 90 ? -8.166 -7.020 0.223 1.00 86.38 90 LEU A C 1
ATOM 733 O O . LEU A 1 90 ? -8.758 -6.933 1.298 1.00 86.38 90 LEU A O 1
ATOM 737 N N . ALA A 1 91 ? -7.183 -6.186 -0.123 1.00 86.62 91 ALA A N 1
ATOM 738 C CA . ALA A 1 91 ? -6.832 -5.016 0.669 1.00 86.62 91 ALA A CA 1
ATOM 739 C C . ALA A 1 91 ? -7.855 -3.893 0.479 1.00 86.62 91 ALA A C 1
ATOM 741 O O . ALA A 1 91 ? -8.175 -3.209 1.442 1.00 86.62 91 ALA A O 1
ATOM 742 N N . GLU A 1 92 ? -8.359 -3.732 -0.743 1.00 90.50 92 GLU A N 1
ATOM 743 C CA . GLU A 1 92 ? -9.359 -2.726 -1.098 1.00 90.50 92 GLU A CA 1
ATOM 744 C C . GLU A 1 92 ? -10.739 -3.065 -0.523 1.00 90.50 92 GLU A C 1
ATOM 746 O O . GLU A 1 92 ? -11.334 -2.244 0.166 1.00 90.50 92 GLU A O 1
ATOM 751 N N . GLU A 1 93 ? -11.215 -4.297 -0.722 1.00 89.94 93 GLU A N 1
ATOM 752 C CA . GLU A 1 93 ? -12.517 -4.774 -0.230 1.00 89.94 93 GLU A CA 1
ATOM 753 C C . GLU A 1 93 ? -12.620 -4.747 1.301 1.00 89.94 93 GLU A C 1
ATOM 755 O O . GLU A 1 93 ? -13.705 -4.571 1.851 1.00 89.94 93 GLU A O 1
ATOM 760 N N . GLY A 1 94 ? -11.496 -4.952 1.992 1.00 89.62 94 GLY A N 1
ATOM 761 C CA . GLY A 1 94 ? -11.426 -4.946 3.451 1.00 89.62 94 GLY A CA 1
ATOM 762 C C . GLY A 1 94 ? -11.068 -3.595 4.067 1.00 89.62 94 GLY A C 1
ATOM 763 O O . GLY A 1 94 ? -10.916 -3.536 5.286 1.00 89.62 94 GLY A O 1
ATOM 764 N N . ALA A 1 95 ? -10.856 -2.548 3.265 1.00 93.69 95 ALA A N 1
ATOM 765 C CA . ALA A 1 95 ? -10.394 -1.260 3.765 1.00 93.69 95 ALA A CA 1
ATOM 766 C C . ALA A 1 95 ? -11.496 -0.513 4.521 1.00 93.69 95 ALA A C 1
ATOM 768 O O . ALA A 1 95 ? -12.625 -0.393 4.051 1.00 93.69 95 ALA A O 1
ATOM 769 N N . ASP A 1 96 ? -11.134 0.078 5.658 1.00 94.75 96 ASP A N 1
ATOM 770 C CA . ASP A 1 96 ? -12.013 1.000 6.375 1.00 94.75 96 ASP A CA 1
ATOM 771 C C . ASP A 1 96 ? -12.022 2.398 5.727 1.00 94.75 96 ASP A C 1
ATOM 773 O O . ASP A 1 96 ? -12.979 3.159 5.868 1.00 94.75 96 ASP A O 1
ATOM 777 N N . LEU A 1 97 ? -10.933 2.752 5.034 1.00 95.56 97 LEU A N 1
ATOM 778 C CA . LEU A 1 97 ? -10.789 3.988 4.268 1.00 95.56 97 LEU A CA 1
ATOM 779 C C . LEU A 1 97 ? -10.066 3.704 2.950 1.00 95.56 97 LEU A C 1
ATOM 781 O O . LEU A 1 97 ? -8.961 3.158 2.946 1.00 95.56 97 LEU A O 1
ATOM 785 N N . VAL A 1 98 ? -10.655 4.160 1.845 1.00 96.19 98 VAL A N 1
ATOM 786 C CA . VAL A 1 98 ? -10.002 4.202 0.534 1.00 96.19 98 VAL A CA 1
ATOM 787 C C . VAL A 1 98 ? -9.640 5.647 0.208 1.00 96.19 98 VAL A C 1
ATOM 789 O O . VAL A 1 98 ? -10.483 6.538 0.289 1.00 96.19 98 VAL A O 1
ATOM 792 N N . VAL A 1 99 ? -8.379 5.877 -0.146 1.00 97.19 99 VAL A N 1
ATOM 793 C CA . VAL A 1 99 ? -7.845 7.183 -0.546 1.00 97.19 99 VAL A CA 1
ATOM 794 C C . VAL A 1 99 ? -7.504 7.140 -2.030 1.00 97.19 99 VAL A C 1
ATOM 796 O O . VAL A 1 99 ? -6.838 6.203 -2.474 1.00 97.19 99 VAL A O 1
ATOM 799 N N . ASP A 1 100 ? -7.915 8.153 -2.789 1.00 96.75 100 ASP A N 1
ATOM 800 C CA . ASP A 1 100 ? -7.501 8.301 -4.183 1.00 96.75 100 ASP A CA 1
ATOM 801 C C . ASP A 1 100 ? -6.036 8.754 -4.240 1.00 96.75 100 ASP A C 1
ATOM 803 O O . ASP A 1 100 ? -5.676 9.851 -3.828 1.00 96.75 100 ASP A O 1
ATOM 807 N N . GLY A 1 101 ? -5.156 7.889 -4.731 1.00 95.88 101 GLY A N 1
ATOM 808 C CA . GLY A 1 101 ? -3.734 8.183 -4.881 1.00 95.88 101 GLY A CA 1
ATOM 809 C C . GLY A 1 101 ? -3.393 9.051 -6.091 1.00 95.88 101 GLY A C 1
ATOM 810 O O . GLY A 1 101 ? -2.209 9.340 -6.309 1.00 95.88 101 GLY A O 1
ATOM 811 N N . SER A 1 102 ? -4.376 9.433 -6.903 1.00 95.69 102 SER A N 1
ATOM 812 C CA . SER A 1 102 ? -4.222 10.442 -7.952 1.00 95.69 102 SER A CA 1
ATOM 813 C C . SER A 1 102 ? -4.414 11.875 -7.447 1.00 95.69 102 SER A C 1
ATOM 815 O O . SER A 1 102 ? -3.946 12.796 -8.119 1.00 95.69 102 SER A O 1
ATOM 817 N N . ASP A 1 103 ? -5.004 12.049 -6.260 1.00 95.31 103 ASP A N 1
ATOM 818 C CA . ASP A 1 103 ? -5.192 13.350 -5.621 1.00 95.31 103 ASP A CA 1
ATOM 819 C C . ASP A 1 103 ? -3.877 13.980 -5.135 1.00 95.31 103 ASP A C 1
ATOM 821 O O . ASP A 1 103 ? -2.799 13.372 -5.114 1.00 95.31 103 ASP A O 1
ATOM 825 N N . ASP A 1 104 ? -3.981 15.251 -4.741 1.00 95.06 104 ASP A N 1
ATOM 826 C CA . ASP A 1 104 ? -2.893 15.987 -4.113 1.00 95.06 104 ASP A CA 1
ATOM 827 C C . ASP A 1 104 ? -2.521 15.410 -2.734 1.00 95.06 104 ASP A C 1
ATOM 829 O O . ASP A 1 104 ? -3.375 15.016 -1.933 1.00 95.06 104 ASP A O 1
ATOM 833 N N . LEU A 1 105 ? -1.218 15.407 -2.435 1.00 93.56 105 LEU A N 1
ATOM 834 C CA . LEU A 1 105 ? -0.669 14.818 -1.215 1.00 93.56 105 LEU A CA 1
ATOM 835 C C . LEU A 1 105 ? -1.230 15.466 0.057 1.00 93.56 105 LEU A C 1
ATOM 837 O O . LEU A 1 105 ? -1.436 14.760 1.048 1.00 93.56 105 LEU A O 1
ATOM 841 N N . GLU A 1 106 ? -1.470 16.778 0.061 1.00 95.75 106 GLU A N 1
ATOM 842 C CA . GLU A 1 106 ? -2.018 17.479 1.224 1.00 95.75 106 GLU A CA 1
ATOM 843 C C . GLU A 1 106 ? -3.460 17.039 1.484 1.00 95.75 106 GLU A C 1
ATOM 845 O O . GLU A 1 106 ? -3.812 16.717 2.621 1.00 95.75 106 GLU A O 1
ATOM 850 N N . ALA A 1 107 ? -4.266 16.933 0.425 1.00 94.94 107 ALA A N 1
ATOM 851 C CA . ALA A 1 107 ? -5.644 16.459 0.511 1.00 94.94 107 ALA A CA 1
ATOM 852 C C . ALA A 1 107 ? -5.714 15.009 1.016 1.00 94.94 107 ALA A C 1
ATOM 854 O O . ALA A 1 107 ? -6.427 14.725 1.983 1.00 94.94 107 ALA A O 1
ATOM 855 N N . MET A 1 108 ? -4.913 14.111 0.431 1.00 96.50 108 MET A N 1
ATOM 856 C CA . MET A 1 108 ? -4.820 12.713 0.864 1.00 96.50 108 MET A CA 1
ATOM 857 C C . MET A 1 108 ? -4.386 12.599 2.331 1.00 96.50 108 MET A C 1
ATOM 859 O O . MET A 1 108 ? -4.976 11.851 3.111 1.00 96.50 108 MET A O 1
ATOM 863 N N . THR A 1 109 ? -3.352 13.350 2.721 1.00 95.62 109 THR A N 1
ATOM 864 C CA . THR A 1 109 ? -2.806 13.312 4.085 1.00 95.62 109 THR A CA 1
ATOM 865 C C . THR A 1 109 ? -3.827 13.817 5.088 1.00 95.62 109 THR A C 1
ATOM 867 O O . THR A 1 109 ? -4.026 13.189 6.127 1.00 95.62 109 THR A O 1
ATOM 870 N N . ARG A 1 110 ? -4.509 14.921 4.774 1.00 95.56 110 ARG A N 1
ATOM 871 C CA . ARG A 1 110 ? -5.558 15.475 5.626 1.00 95.56 110 ARG A CA 1
ATOM 872 C C . ARG A 1 110 ? -6.690 14.476 5.835 1.00 95.56 110 ARG A C 1
ATOM 874 O O . ARG A 1 110 ? -7.069 14.248 6.977 1.00 95.56 110 ARG A O 1
ATOM 881 N N . LEU A 1 111 ? -7.160 13.827 4.770 1.00 95.69 111 LEU A N 1
ATOM 882 C CA . LEU A 1 111 ? -8.195 12.797 4.859 1.00 95.69 111 LEU A CA 1
ATOM 883 C C . LEU A 1 111 ? -7.786 11.652 5.801 1.00 95.69 111 LEU A C 1
ATOM 885 O O . LEU A 1 111 ? -8.560 11.251 6.670 1.00 95.69 111 LEU A O 1
ATOM 889 N N . VAL A 1 112 ? -6.553 11.154 5.666 1.00 95.56 112 VAL A N 1
ATOM 890 C CA . VAL A 1 112 ? -6.018 10.093 6.533 1.00 95.56 112 VAL A CA 1
ATOM 891 C C . VAL A 1 112 ? -5.904 10.562 7.985 1.00 95.56 112 VAL A C 1
ATOM 893 O O . VAL A 1 112 ? -6.297 9.833 8.894 1.00 95.56 112 VAL A O 1
ATOM 896 N N . VAL A 1 113 ? -5.394 11.770 8.228 1.00 94.56 113 VAL A N 1
ATOM 897 C CA . VAL A 1 113 ? -5.257 12.326 9.584 1.00 94.56 113 VAL A CA 1
ATOM 898 C C . VAL A 1 113 ? -6.623 12.529 10.235 1.00 94.56 113 VAL A C 1
ATOM 900 O O . VAL A 1 113 ? -6.806 12.132 11.387 1.00 94.56 113 VAL A O 1
ATOM 903 N N . ASP A 1 114 ? -7.598 13.074 9.512 1.00 94.31 114 ASP A N 1
ATOM 904 C CA . ASP A 1 114 ? -8.954 13.294 10.020 1.00 94.31 114 ASP A CA 1
ATOM 905 C C . ASP A 1 114 ? -9.619 11.951 10.380 1.00 94.31 114 ASP A C 1
ATOM 907 O O . ASP A 1 114 ? -10.221 11.804 11.450 1.00 94.31 114 ASP A O 1
ATOM 911 N N . TYR A 1 115 ? -9.425 10.926 9.546 1.00 93.88 115 TYR A N 1
ATOM 912 C CA . TYR A 1 115 ? -9.900 9.566 9.804 1.00 93.88 115 TYR A CA 1
ATOM 913 C C . TYR A 1 115 ? -9.255 8.919 11.043 1.00 93.88 115 TYR A C 1
ATOM 915 O O . TYR A 1 115 ? -9.935 8.281 11.856 1.00 93.88 115 TYR A O 1
ATOM 923 N N . LEU A 1 116 ? -7.943 9.087 11.213 1.00 92.00 116 LEU A N 1
ATOM 924 C CA . LEU A 1 116 ? -7.194 8.526 12.342 1.00 92.00 116 LEU A CA 1
ATOM 925 C C . LEU A 1 116 ? -7.417 9.292 13.653 1.00 92.00 116 LEU A C 1
ATOM 927 O O . LEU A 1 116 ? -7.216 8.728 14.727 1.00 92.00 116 LEU A O 1
ATOM 931 N N . SER A 1 117 ? -7.849 10.553 13.580 1.00 89.31 117 SER A N 1
ATOM 932 C CA . SER A 1 117 ? -8.112 11.399 14.755 1.00 89.31 117 SER A CA 1
ATOM 933 C C . SER A 1 117 ? -9.335 10.946 15.558 1.00 89.31 117 SER A C 1
ATOM 935 O O . SER A 1 117 ? -9.462 11.269 16.739 1.00 89.31 117 SER A O 1
ATOM 937 N N . HIS A 1 118 ? -10.226 10.165 14.946 1.00 80.19 118 HIS A N 1
ATOM 938 C CA . HIS A 1 118 ? -11.344 9.530 15.632 1.00 80.19 118 HIS A CA 1
ATOM 939 C C . HIS A 1 118 ? -10.870 8.203 16.222 1.00 80.19 118 HIS A C 1
ATOM 941 O O . HIS A 1 118 ? -10.438 7.324 15.478 1.00 80.19 118 HIS A O 1
ATOM 947 N N . LYS A 1 119 ? -10.940 8.036 17.550 1.00 60.03 119 LYS A N 1
ATOM 948 C CA . LYS A 1 119 ? -10.611 6.752 18.188 1.00 60.03 119 LYS A CA 1
ATOM 949 C C . LYS A 1 119 ? -11.543 5.654 17.660 1.00 60.03 119 LYS A C 1
ATOM 951 O O . LYS A 1 119 ? -12.725 5.922 17.471 1.00 60.03 119 LYS A O 1
ATOM 956 N N . PRO A 1 120 ? -11.037 4.437 17.396 1.00 63.22 120 PRO A N 1
ATOM 957 C CA . PRO A 1 120 ? -11.914 3.314 17.093 1.00 63.22 120 PRO A CA 1
ATOM 958 C C . PRO A 1 120 ? -12.843 3.063 18.289 1.00 63.22 120 PRO A C 1
ATOM 960 O O . PRO A 1 120 ? -12.367 3.032 19.423 1.00 63.22 120 PRO A O 1
ATOM 963 N N . ASP A 1 121 ? -14.142 2.890 18.028 1.00 56.97 121 ASP A N 1
ATOM 964 C CA . ASP A 1 121 ? -15.090 2.344 19.005 1.00 56.97 121 ASP A CA 1
ATOM 965 C C . ASP A 1 121 ? -14.694 0.879 19.254 1.00 56.97 121 ASP A C 1
ATOM 967 O O . ASP A 1 121 ? -15.054 -0.020 18.492 1.00 56.97 121 ASP A O 1
ATOM 971 N N . ARG A 1 122 ? -13.873 0.639 20.275 1.00 52.47 122 ARG A N 1
ATOM 972 C CA . ARG A 1 122 ? -13.601 -0.690 20.830 1.00 52.47 122 ARG A CA 1
ATOM 973 C C . ARG A 1 122 ? -13.643 -0.624 22.346 1.00 52.47 122 ARG A C 1
ATOM 975 O O . ARG A 1 122 ? -13.038 0.316 22.908 1.00 52.47 122 ARG A O 1
#

pLDDT: mean 88.75, std 10.32, range [52.47, 97.5]

Radius of gyration: 16.48 Å; chains: 1; bounding box: 37×30×41 Å

Sequence (122 aa):
MSDLRFHTHCRRSETVNIPARETILLEGILVACRADLRALADRLIFVATDVALRHSRRVYRDQHERGRDLASIERFWARAEDTFAAWGTLAEEGADLVVDGSDDLEAMTRLVVDYLSHKPDR

Foldseek 3Di:
DFDADPLVRDTDPDDDDDDDDPDDDDDDQQQQLDPVSVVPDPFQEAADEDPVVVLVVQQVCCCPVRVDDPVVSVVVSVVVVVVSVVRNVSSVVSHPYYHHPVDDPVVRVVVVCVVVVDDPPD

Secondary structure (DSSP, 8-state):
-EEEETTTTEEEEEE------S------TTGGGSHHHHHH-S--EEEE--HHHHHHHHHHHHHHTT---HHHHHHHHHHHHHHHHHHTHHHHHT-SEEEETTS-HHHHHHHHHHHHHSPP--